Protein AF-A0A609YQL0-F1 (afdb_monomer)

InterPro domains:
  IPR001670 Alcohol dehydrogenase, iron-type/glycerol dehydrogenase GldA [PF00465] (64-132)
  IPR016162 Aldehyde dehydrogenase, N-terminal [G3DSA:3.40.605.10] (25-48)
  IPR016163 Aldehyde dehydrogenase, C-terminal [G3DSA:3.40.309.10] (1-11)
  IPR039697 Iron-type alcohol dehydrogenase-like [PTHR11496] (61-132)

Nearest PDB structures (foldseek):
  6sci-assembly1_B  TM=9.964E-01  e=4.148E-10  Escherichia coli K-12
  6scg-assembly1_B  TM=9.909E-01  e=6.156E-10  Escherichia coli K-12
  6scg-assembly1_A  TM=9.950E-01  e=2.798E-09  Escherichia coli K-12
  6ahc-assembly1_B  TM=6.451E-01  e=6.553E-13  Escherichia coli K-12
  8uhw-assembly1_F  TM=9.499E-01  e=1.455E-05  Acetivibrio thermocellus DSM 1313

Sequence (132 aa):
ILINTPASQGGIGDLYNFKLAPSLTLGCGSWGGNSISENVGPKHLINKKTVAKRAENMLWHKLPKSIYFRRGSLPIALDEVITDGHKRALIVTDRFLFNNGYADQITSVLKAAGVETEVFFEVEADPTLSVV

Mean predicted aligned error: 9.99 Å

pLDDT: mean 91.86, std 3.12, range [78.94, 96.38]

Solvent-accessible surface area (backbone atoms only — not comparable to full-atom values): 8660 Å² total; per-residue (Å²): 139,82,75,100,54,59,67,76,57,41,65,26,18,57,75,79,37,82,85,42,58,65,27,95,48,73,34,68,15,67,90,64,78,38,95,39,75,45,50,56,50,71,76,80,77,54,89,84,82,82,86,84,73,95,74,79,80,89,81,82,87,90,71,78,94,78,83,85,74,70,91,78,35,63,69,65,58,50,45,51,50,52,75,74,62,59,54,68,46,79,46,80,45,33,54,66,47,50,76,69,48,56,51,50,66,54,48,54,57,40,45,75,72,68,26,49,74,47,78,49,40,84,50,54,99,77,74,50,83,90,75,109

Secondary structure (DSSP, 8-state):
---SS-HHHHHH-SSS-TTSPP-SSB---GGGTSS--SB--GGGS----------PPPP-----S----STTHHHHHHHHHHHTT--EEEEE--HHHHHTTHHHHHHHHHHHTT-EEEEE----SS--TTT-

Foldseek 3Di:
DDDPDDCVVVQQDPPVHPVAHGAPAADVDVVVVDHDHGHDDPVVVDDDDDDDDDDDDDDDDDDPPDDDDDPPCQLVVVVVVLVVPAAEDEAEEAPVCVVVCVVVVNVVSCVVSNHHYDYDHNADPDGDPVSD

Radius of gyration: 33.81 Å; Cα contacts (8 Å, |Δi|>4): 131; chains: 1; bounding box: 74×34×67 Å

Organism: Salmonella enterica I (NCBI:txid59201)

Structure (mmCIF, N/CA/C/O backbone):
data_AF-A0A609YQL0-F1
#
_entry.id   AF-A0A609YQL0-F1
#
loop_
_atom_site.group_PDB
_atom_site.id
_atom_site.type_symbol
_atom_site.label_atom_id
_atom_site.label_alt_id
_atom_site.label_comp_id
_atom_site.label_asym_id
_atom_site.label_entity_id
_atom_site.label_seq_id
_atom_site.pdbx_PDB_ins_code
_atom_site.Cartn_x
_atom_site.Cartn_y
_atom_site.Cartn_z
_atom_site.occupancy
_atom_site.B_iso_or_equiv
_atom_site.auth_seq_id
_atom_site.auth_comp_id
_atom_site.auth_asym_id
_atom_site.auth_atom_id
_atom_site.pdbx_PDB_model_num
ATOM 1 N N . ILE A 1 1 ? 36.143 0.061 -16.495 1.00 89.56 1 ILE A N 1
ATOM 2 C CA . ILE A 1 1 ? 37.420 -0.278 -15.818 1.00 89.56 1 ILE A CA 1
ATOM 3 C C . ILE A 1 1 ? 37.745 -1.717 -16.162 1.00 89.56 1 ILE A C 1
ATOM 5 O O . ILE A 1 1 ? 36.856 -2.556 -16.077 1.00 89.56 1 ILE A O 1
ATOM 9 N N . LEU A 1 2 ? 38.974 -1.974 -16.595 1.00 91.94 2 LEU A N 1
ATOM 10 C CA . LEU A 1 2 ? 39.452 -3.305 -16.956 1.00 91.94 2 LEU A CA 1
ATOM 11 C C . LEU A 1 2 ? 40.325 -3.828 -15.815 1.00 91.94 2 LEU A C 1
ATOM 13 O O . LEU A 1 2 ? 41.156 -3.086 -15.298 1.00 91.94 2 LEU A O 1
ATOM 17 N N . ILE A 1 3 ? 40.118 -5.078 -15.410 1.00 95.12 3 ILE A N 1
ATOM 18 C CA . ILE A 1 3 ? 40.874 -5.730 -14.333 1.00 95.12 3 ILE A CA 1
ATOM 19 C C . ILE A 1 3 ? 41.608 -6.916 -14.951 1.00 95.12 3 ILE A C 1
ATOM 21 O O . ILE A 1 3 ? 40.984 -7.699 -15.663 1.00 95.12 3 ILE A O 1
ATOM 25 N N . ASN A 1 4 ? 42.915 -7.036 -14.697 1.00 94.62 4 ASN A N 1
ATOM 26 C CA . ASN A 1 4 ? 43.755 -8.171 -15.109 1.00 94.62 4 ASN A CA 1
ATOM 27 C C . ASN A 1 4 ? 43.643 -8.560 -16.599 1.00 94.62 4 ASN A C 1
ATOM 29 O O . ASN A 1 4 ? 43.759 -9.731 -16.951 1.00 94.62 4 ASN A O 1
ATOM 33 N N . THR A 1 5 ? 43.407 -7.587 -17.483 1.00 95.06 5 THR A N 1
ATOM 34 C CA . THR A 1 5 ? 43.276 -7.789 -18.934 1.00 95.06 5 THR A CA 1
ATOM 35 C C . THR A 1 5 ? 44.041 -6.698 -19.682 1.00 95.06 5 THR A C 1
ATOM 37 O O . THR A 1 5 ? 44.130 -5.570 -19.185 1.00 95.06 5 THR A O 1
ATOM 40 N N . PRO A 1 6 ? 44.632 -6.999 -20.853 1.00 94.62 6 PRO A N 1
ATOM 41 C CA . PRO A 1 6 ? 45.374 -6.000 -21.612 1.00 94.62 6 PRO A CA 1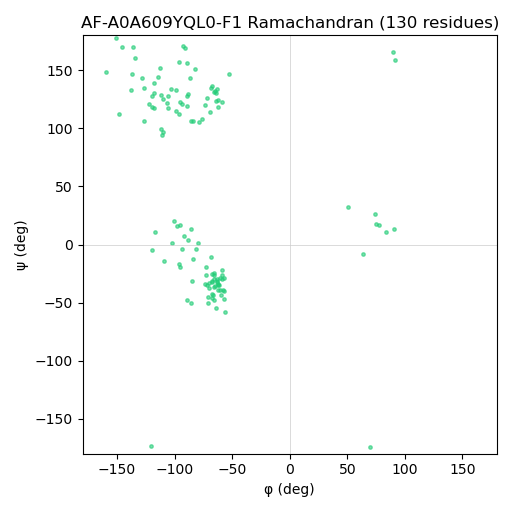
ATOM 42 C C . PRO A 1 6 ? 44.423 -4.898 -22.091 1.00 94.62 6 PRO A C 1
ATOM 44 O O . PRO A 1 6 ? 43.352 -5.187 -22.619 1.00 94.62 6 PRO A O 1
ATOM 47 N N . ALA A 1 7 ? 44.798 -3.630 -21.903 1.00 90.31 7 ALA A N 1
ATOM 48 C CA . ALA A 1 7 ? 43.885 -2.502 -22.104 1.00 90.31 7 ALA A CA 1
ATOM 49 C C . ALA A 1 7 ? 43.340 -2.408 -23.542 1.00 90.31 7 ALA A C 1
ATOM 51 O O . ALA A 1 7 ? 42.154 -2.142 -23.724 1.00 90.31 7 ALA A O 1
ATOM 52 N N . SER A 1 8 ? 44.173 -2.687 -24.551 1.00 87.12 8 SER A N 1
ATOM 53 C CA . SER A 1 8 ? 43.781 -2.598 -25.963 1.00 87.12 8 SER A CA 1
ATOM 54 C C . SER A 1 8 ? 42.708 -3.623 -26.340 1.00 87.12 8 SER A C 1
ATOM 56 O O . SER A 1 8 ? 41.705 -3.264 -26.943 1.00 87.12 8 SER A O 1
ATOM 58 N N . GLN A 1 9 ? 42.873 -4.892 -25.959 1.00 90.62 9 GLN A N 1
ATOM 59 C CA . GLN A 1 9 ? 41.924 -5.965 -26.286 1.00 90.62 9 GLN A CA 1
ATOM 60 C C . GLN A 1 9 ? 40.768 -6.038 -25.282 1.00 90.62 9 GLN A C 1
ATOM 62 O O . GLN A 1 9 ? 39.647 -6.384 -25.642 1.00 90.62 9 GLN A O 1
ATOM 67 N N . GLY A 1 10 ? 41.024 -5.692 -24.021 1.00 91.19 10 GLY A N 1
ATOM 68 C CA . GLY A 1 10 ? 40.006 -5.614 -22.981 1.00 91.19 10 GLY A CA 1
ATOM 69 C C . GLY A 1 10 ? 39.047 -4.442 -23.188 1.00 91.19 10 GLY A C 1
ATOM 70 O O . GLY A 1 10 ? 37.871 -4.578 -22.869 1.00 91.19 10 GLY A O 1
ATOM 71 N N . GLY A 1 11 ? 39.517 -3.317 -23.740 1.00 90.75 11 GLY A N 1
ATOM 72 C CA . GLY A 1 11 ? 38.696 -2.132 -24.008 1.00 90.75 11 GLY A CA 1
ATOM 73 C C . GLY A 1 11 ? 37.755 -2.303 -25.196 1.00 90.75 11 GLY A C 1
ATOM 74 O O . GLY A 1 11 ? 36.629 -1.814 -25.145 1.00 90.75 11 GLY A O 1
ATOM 75 N N . ILE A 1 12 ? 38.180 -3.055 -26.219 1.00 93.69 12 ILE A N 1
ATOM 76 C CA . ILE A 1 12 ? 37.318 -3.430 -27.350 1.00 93.69 12 ILE A CA 1
ATOM 77 C C . ILE A 1 12 ? 36.088 -4.180 -26.847 1.00 93.69 12 ILE A C 1
ATOM 79 O O . ILE A 1 12 ? 34.990 -3.916 -27.324 1.00 93.69 12 ILE A O 1
ATOM 83 N N . GLY A 1 13 ? 36.260 -5.039 -25.841 1.00 90.62 13 GLY A N 1
ATOM 84 C CA . GLY A 1 13 ? 35.203 -5.888 -25.303 1.00 90.62 13 GLY A CA 1
ATOM 85 C C . GLY A 1 13 ? 35.122 -7.236 -26.011 1.00 90.62 13 GLY A C 1
ATOM 86 O O . GLY A 1 13 ? 35.744 -7.442 -27.049 1.00 90.62 13 GLY A O 1
ATOM 87 N N . ASP A 1 14 ? 34.397 -8.175 -25.408 1.00 90.06 14 ASP A N 1
ATOM 88 C CA . ASP A 1 14 ? 34.070 -9.514 -25.933 1.00 90.06 14 ASP A CA 1
ATOM 89 C C . ASP A 1 14 ? 35.249 -10.491 -26.167 1.00 90.06 14 ASP A C 1
ATOM 91 O O . ASP A 1 14 ? 35.035 -11.678 -26.379 1.00 90.06 14 ASP A O 1
ATOM 95 N N . LEU A 1 15 ? 36.509 -10.045 -26.044 1.00 88.00 15 LEU A N 1
ATOM 96 C CA . LEU A 1 15 ? 37.693 -10.926 -26.096 1.00 88.00 15 LEU A CA 1
ATOM 97 C C . LEU A 1 15 ? 38.087 -11.481 -24.721 1.00 88.00 15 LEU A C 1
ATOM 99 O O . LEU A 1 15 ? 38.349 -12.669 -24.565 1.00 88.00 15 LEU A O 1
ATOM 103 N N . TYR A 1 16 ? 38.160 -10.600 -23.722 1.00 89.25 16 TYR A N 1
ATOM 104 C CA . TYR A 1 16 ? 38.529 -10.946 -22.343 1.00 89.25 16 TYR A CA 1
ATOM 105 C C . TYR A 1 16 ? 37.415 -10.623 -21.334 1.00 89.25 16 TYR A C 1
ATOM 107 O O . TYR A 1 16 ? 37.547 -10.905 -20.144 1.00 89.25 16 TYR A O 1
ATOM 115 N N . ASN A 1 17 ? 36.326 -9.992 -21.789 1.00 87.62 17 ASN A N 1
ATOM 116 C CA . ASN A 1 17 ? 35.176 -9.632 -20.968 1.00 87.62 17 ASN A CA 1
ATOM 117 C C . ASN A 1 17 ? 33.876 -9.677 -21.797 1.00 87.62 17 ASN A C 1
ATOM 119 O O . ASN A 1 17 ? 33.644 -8.860 -22.676 1.00 87.62 17 ASN A O 1
ATOM 123 N N . PHE A 1 18 ? 32.989 -10.623 -21.487 1.00 89.12 18 PHE A N 1
ATOM 124 C CA . PHE A 1 18 ? 31.774 -10.889 -22.280 1.00 89.12 18 PHE A CA 1
ATOM 125 C C . PHE A 1 18 ? 30.599 -9.937 -21.995 1.00 89.12 18 PHE A C 1
ATOM 127 O O . PHE A 1 18 ? 29.540 -10.030 -22.606 1.00 89.12 18 PHE A O 1
ATOM 134 N N . LYS A 1 19 ? 30.747 -9.031 -21.019 1.00 90.00 19 LYS A N 1
ATOM 135 C CA . LYS A 1 19 ? 29.701 -8.064 -20.636 1.00 90.00 19 LYS A CA 1
ATOM 136 C C . LYS A 1 19 ? 29.881 -6.695 -21.303 1.00 90.00 19 LYS A C 1
ATOM 138 O O . LYS A 1 19 ? 28.947 -5.896 -21.298 1.00 90.00 19 LYS A O 1
ATOM 143 N N . LEU A 1 20 ? 31.066 -6.400 -21.840 1.00 90.56 20 LEU A N 1
ATOM 144 C CA . LEU A 1 20 ? 31.333 -5.142 -22.530 1.00 90.56 20 LEU A CA 1
ATOM 145 C C . LEU A 1 20 ? 30.968 -5.299 -24.005 1.00 90.56 20 LEU A C 1
ATOM 147 O O . LEU A 1 20 ? 31.407 -6.246 -24.650 1.00 90.56 20 LEU A O 1
ATOM 151 N N . ALA A 1 21 ? 30.173 -4.372 -24.536 1.00 91.25 21 ALA A N 1
ATOM 152 C CA . ALA A 1 21 ? 29.785 -4.425 -25.939 1.00 91.25 21 ALA A CA 1
ATOM 153 C C . ALA A 1 21 ? 31.025 -4.268 -26.843 1.00 91.25 21 ALA A C 1
ATOM 155 O O . ALA A 1 21 ? 31.783 -3.315 -26.636 1.00 91.25 21 ALA A O 1
ATOM 156 N N . PRO A 1 22 ? 31.229 -5.143 -27.843 1.00 93.25 22 PRO A N 1
ATOM 157 C CA . PRO A 1 22 ? 32.371 -5.044 -28.740 1.00 93.25 22 PRO A CA 1
ATOM 158 C C . PRO A 1 22 ? 32.309 -3.747 -29.561 1.00 93.25 22 PRO A C 1
ATOM 160 O O . PRO A 1 22 ? 31.315 -3.490 -30.243 1.00 93.25 22 PRO A O 1
ATOM 163 N N . SER A 1 23 ? 33.349 -2.909 -29.496 1.00 91.94 23 SER A N 1
ATOM 164 C CA . SER A 1 23 ? 33.451 -1.684 -30.302 1.00 91.94 23 SER A CA 1
ATOM 165 C C . SER A 1 23 ? 34.886 -1.173 -30.423 1.00 91.94 23 SER A C 1
ATOM 167 O O . SER A 1 23 ? 35.681 -1.284 -29.495 1.00 91.94 23 SER A O 1
ATOM 169 N N . LEU A 1 24 ? 35.198 -0.544 -31.558 1.00 93.69 24 LEU A N 1
ATOM 170 C CA . LEU A 1 24 ? 36.431 0.233 -31.757 1.00 93.69 24 LEU A CA 1
ATOM 171 C C . LEU A 1 24 ? 36.239 1.725 -31.446 1.00 93.69 24 LEU A C 1
ATOM 173 O O . LEU A 1 24 ? 37.188 2.503 -31.497 1.00 93.69 24 LEU A O 1
ATOM 177 N N . THR A 1 25 ? 35.015 2.137 -31.117 1.00 91.94 25 THR A N 1
ATOM 178 C CA . THR A 1 25 ? 34.684 3.507 -30.730 1.00 91.94 25 THR A CA 1
ATOM 179 C C . THR A 1 25 ? 34.300 3.510 -29.254 1.00 91.94 25 THR A C 1
ATOM 181 O O . THR A 1 25 ? 33.187 3.141 -28.876 1.00 91.94 25 THR A O 1
ATOM 184 N N . LEU A 1 26 ? 35.256 3.901 -28.412 1.00 92.06 26 LEU A N 1
ATOM 185 C CA . LEU A 1 26 ? 35.129 3.849 -26.957 1.00 92.06 26 LEU A CA 1
ATOM 186 C C . LEU A 1 26 ? 34.616 5.190 -26.421 1.00 92.06 26 LEU A C 1
ATOM 188 O O . LEU A 1 26 ? 35.243 6.231 -26.621 1.00 92.06 26 LEU A O 1
ATOM 192 N N . GLY A 1 27 ? 33.472 5.169 -25.739 1.00 90.75 27 GLY A N 1
ATOM 193 C CA . GLY A 1 27 ? 32.922 6.344 -25.077 1.00 90.75 27 GLY A CA 1
ATOM 194 C C . GLY A 1 27 ? 33.658 6.653 -23.775 1.00 90.75 27 GLY A C 1
ATOM 195 O O . GLY A 1 27 ? 33.500 5.945 -22.782 1.00 90.75 27 GLY A O 1
ATOM 196 N N . CYS A 1 28 ? 34.451 7.725 -23.765 1.00 91.56 28 CYS A N 1
ATOM 197 C CA . CYS A 1 28 ? 35.161 8.200 -22.569 1.00 91.56 28 CYS A CA 1
ATOM 198 C C . CYS A 1 28 ? 34.277 9.016 -21.600 1.00 91.56 28 CYS A C 1
ATOM 200 O O . CYS A 1 28 ? 34.777 9.511 -20.589 1.00 91.56 28 CYS A O 1
ATOM 202 N N . GLY A 1 29 ? 32.985 9.185 -21.901 1.00 91.94 29 GLY A N 1
ATOM 203 C CA . GLY A 1 29 ? 32.058 9.997 -21.117 1.00 91.94 29 GLY A CA 1
ATOM 204 C C . GLY A 1 29 ? 32.332 11.501 -21.212 1.00 91.94 29 GLY A C 1
ATOM 205 O O . GLY A 1 29 ? 33.196 11.962 -21.965 1.00 91.94 29 GLY A O 1
ATOM 206 N N . SER A 1 30 ? 31.594 12.282 -20.415 1.00 93.81 30 SER A N 1
ATOM 207 C CA . SER A 1 30 ? 31.631 13.755 -20.445 1.00 93.81 30 SER A CA 1
ATOM 208 C C . SER 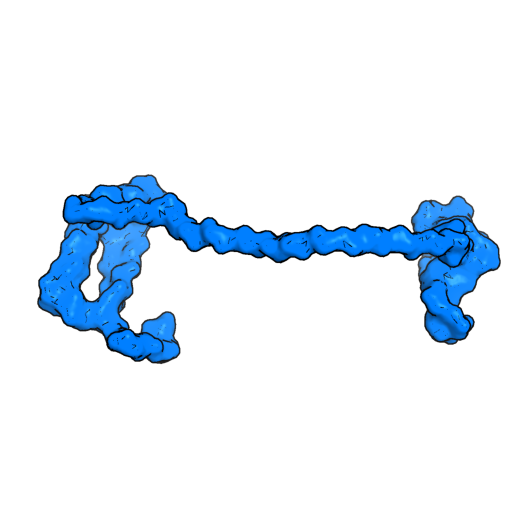A 1 30 ? 33.015 14.333 -20.160 1.00 93.81 30 SER A C 1
ATOM 210 O O . SER A 1 30 ? 33.372 15.371 -20.711 1.00 93.81 30 SER A O 1
ATOM 212 N N . TRP A 1 31 ? 33.832 13.632 -19.373 1.00 92.31 31 TRP A N 1
ATOM 213 C CA . TRP A 1 31 ? 35.222 14.001 -19.095 1.00 92.31 31 TRP A CA 1
ATOM 214 C C . TRP A 1 31 ? 36.129 13.922 -20.331 1.00 92.31 31 TRP A C 1
ATOM 216 O O . TRP A 1 31 ? 37.131 14.624 -20.396 1.00 92.31 31 TRP A O 1
ATOM 226 N N . GLY A 1 32 ? 35.766 13.103 -21.321 1.00 88.31 32 GLY A N 1
ATOM 227 C CA . GLY A 1 32 ? 36.446 12.989 -22.612 1.00 88.31 32 GLY A CA 1
ATOM 228 C C . GLY A 1 32 ? 35.787 13.789 -23.739 1.00 88.31 32 GLY A C 1
ATOM 229 O O . GLY A 1 32 ? 36.041 13.497 -24.906 1.00 88.31 32 GLY A O 1
ATOM 230 N N . GLY A 1 33 ? 34.905 14.745 -23.420 1.00 93.25 33 GLY A N 1
ATOM 231 C CA . GLY A 1 33 ? 34.278 15.636 -24.403 1.00 93.25 33 GLY A CA 1
ATOM 232 C C . GLY A 1 33 ? 33.136 15.019 -25.221 1.00 93.25 33 GLY A C 1
ATOM 233 O O . GLY A 1 33 ? 32.767 15.566 -26.256 1.00 93.25 33 GLY A O 1
ATOM 234 N N . ASN A 1 34 ? 32.562 13.892 -24.786 1.00 91.06 34 ASN A N 1
ATOM 235 C CA . ASN A 1 34 ? 31.411 13.255 -25.438 1.00 91.06 34 ASN A CA 1
ATOM 236 C C . ASN A 1 34 ? 30.345 12.833 -24.407 1.00 91.06 34 ASN A C 1
ATOM 238 O O . ASN A 1 34 ? 30.624 12.729 -23.223 1.00 91.06 34 ASN A O 1
ATOM 242 N N . SER A 1 35 ? 29.097 12.607 -24.827 1.00 91.25 35 SER A N 1
ATOM 243 C CA . SER A 1 35 ? 27.996 12.241 -23.906 1.00 91.25 35 SER A CA 1
ATOM 244 C C . SER A 1 35 ? 27.759 10.728 -23.789 1.00 91.25 35 SER A C 1
ATOM 246 O O . SER A 1 35 ? 26.692 10.311 -23.344 1.00 91.25 35 SER A O 1
ATOM 248 N N . ILE A 1 36 ? 28.722 9.898 -24.207 1.00 92.19 36 ILE A N 1
ATOM 249 C CA . ILE A 1 36 ? 28.591 8.436 -24.229 1.00 92.19 36 ILE A CA 1
ATOM 250 C C . ILE A 1 36 ? 29.634 7.825 -23.291 1.00 92.19 36 ILE A C 1
ATOM 252 O O . ILE A 1 36 ? 30.831 7.961 -23.511 1.00 92.19 36 ILE A O 1
ATOM 256 N N . SER A 1 37 ? 29.188 7.124 -22.252 1.00 91.56 37 SER A N 1
ATOM 257 C CA . SER A 1 37 ? 30.073 6.523 -21.234 1.00 91.56 37 SER A CA 1
ATOM 258 C C . SER A 1 37 ? 30.298 5.020 -21.438 1.00 91.56 37 SER A C 1
ATOM 260 O O . SER A 1 37 ? 30.617 4.296 -20.496 1.00 91.56 37 SER A O 1
ATOM 262 N N . GLU A 1 38 ? 30.061 4.527 -22.650 1.00 92.31 38 GLU A N 1
ATOM 263 C CA . GLU A 1 38 ? 30.134 3.110 -22.995 1.00 92.31 38 GLU A CA 1
ATOM 264 C C . GLU A 1 38 ? 30.648 2.895 -24.422 1.00 92.31 38 GLU A C 1
ATOM 266 O O . GLU A 1 38 ? 30.767 3.831 -25.213 1.00 92.31 38 GLU A O 1
ATOM 271 N N . ASN A 1 39 ? 30.941 1.643 -24.764 1.00 93.94 39 ASN A N 1
ATOM 272 C CA . ASN A 1 39 ? 31.334 1.261 -26.115 1.00 93.94 39 ASN A CA 1
ATOM 273 C C . ASN A 1 39 ? 30.198 1.556 -27.103 1.00 93.94 39 ASN A C 1
ATOM 275 O O . ASN A 1 39 ? 29.060 1.102 -26.933 1.00 93.94 39 ASN A O 1
ATOM 279 N N . VAL A 1 40 ? 30.498 2.337 -28.144 1.00 93.94 40 VAL A N 1
ATOM 280 C CA . VAL A 1 40 ? 29.489 2.785 -29.102 1.00 93.94 40 VAL A CA 1
ATOM 281 C C . VAL A 1 40 ? 29.021 1.593 -29.934 1.00 93.94 40 VAL A C 1
ATOM 283 O O . VAL A 1 40 ? 29.788 1.032 -30.712 1.00 93.94 40 VAL A O 1
ATOM 286 N N . GLY A 1 41 ? 27.752 1.216 -29.775 1.00 92.88 41 GLY A N 1
ATOM 287 C CA . GLY A 1 41 ? 27.073 0.208 -30.591 1.00 92.88 41 GLY A CA 1
ATOM 288 C C . GLY A 1 41 ? 25.836 0.735 -31.338 1.00 92.88 41 GLY A C 1
ATOM 289 O O . GLY A 1 41 ? 25.516 1.925 -31.259 1.00 92.88 41 GLY A O 1
ATOM 290 N N . PRO A 1 42 ? 25.079 -0.157 -32.009 1.00 94.12 42 PRO A N 1
ATOM 291 C CA . PRO A 1 42 ? 23.946 0.208 -32.867 1.00 94.12 42 PRO A CA 1
ATOM 292 C C . PRO A 1 42 ? 22.848 1.026 -32.176 1.00 94.12 42 PRO A C 1
ATOM 294 O O . PRO A 1 42 ? 22.195 1.847 -32.813 1.00 94.12 42 PRO A O 1
ATOM 297 N N . LYS A 1 43 ? 22.662 0.862 -30.857 1.00 92.25 43 LYS A N 1
ATOM 298 C CA . LYS A 1 43 ? 21.670 1.626 -30.081 1.00 92.25 43 LYS A CA 1
ATOM 299 C C . LYS A 1 43 ? 21.880 3.143 -30.131 1.00 92.25 43 LYS A C 1
ATOM 301 O O . LYS A 1 43 ? 20.908 3.870 -29.967 1.00 92.25 43 LYS A O 1
ATOM 306 N N . HIS A 1 44 ? 23.111 3.602 -30.362 1.00 93.19 44 HIS A N 1
ATOM 307 C CA . HIS A 1 44 ? 23.443 5.025 -30.470 1.00 93.19 44 HIS A CA 1
ATOM 308 C C . HIS A 1 44 ? 23.195 5.587 -31.875 1.00 93.19 44 HIS A C 1
ATOM 310 O O . HIS A 1 44 ? 23.201 6.798 -32.056 1.00 93.19 44 HIS A O 1
ATOM 316 N N . LEU A 1 45 ? 22.977 4.716 -32.865 1.00 94.31 45 LEU A N 1
ATOM 317 C CA . LEU A 1 45 ? 22.748 5.076 -34.268 1.00 94.31 45 LEU A CA 1
ATOM 318 C C . LEU A 1 45 ? 21.262 5.003 -34.653 1.00 94.31 45 LEU A C 1
ATOM 320 O O . LEU A 1 45 ? 20.903 5.222 -35.807 1.00 94.31 45 LEU A O 1
ATOM 324 N N . ILE A 1 46 ? 20.391 4.669 -33.696 1.00 96.38 46 ILE A N 1
ATOM 325 C CA . ILE A 1 46 ? 18.956 4.502 -33.918 1.00 96.38 46 ILE A CA 1
ATOM 326 C C . ILE A 1 46 ? 18.198 5.637 -33.241 1.00 96.38 46 ILE A C 1
ATOM 328 O O . ILE A 1 46 ? 18.252 5.811 -32.024 1.00 96.38 46 ILE A O 1
ATOM 332 N N . ASN A 1 47 ? 17.383 6.334 -34.028 1.00 95.56 47 ASN A N 1
ATOM 333 C CA . ASN A 1 47 ? 16.414 7.291 -33.513 1.00 95.56 47 ASN A CA 1
ATOM 334 C C . ASN A 1 47 ? 15.187 6.551 -32.968 1.00 95.56 47 ASN A C 1
ATOM 336 O O . ASN A 1 47 ? 14.352 6.056 -33.728 1.00 95.56 47 ASN A O 1
ATOM 340 N N . LYS A 1 48 ? 15.061 6.482 -31.640 1.00 94.56 48 LYS A N 1
ATOM 341 C CA . LYS A 1 48 ? 13.860 5.960 -30.977 1.00 94.56 48 LYS A CA 1
ATOM 342 C C . LYS A 1 48 ? 12.872 7.098 -30.738 1.00 94.56 48 LYS A C 1
ATOM 344 O O . LYS A 1 48 ? 13.172 8.037 -30.009 1.00 94.56 48 LYS A O 1
ATOM 349 N N . LYS A 1 49 ? 11.682 6.989 -31.328 1.00 95.44 49 LYS A N 1
ATOM 350 C CA . LYS A 1 49 ? 10.546 7.881 -31.068 1.00 95.44 49 LYS A CA 1
ATOM 351 C C . LYS A 1 49 ? 9.450 7.107 -30.341 1.00 95.44 49 LYS A C 1
ATOM 353 O O . LYS A 1 49 ? 9.047 6.042 -30.802 1.00 95.44 49 LYS A O 1
ATOM 358 N N . THR A 1 50 ? 8.970 7.640 -29.223 1.00 94.25 50 THR A N 1
ATOM 359 C CA . THR A 1 50 ? 7.902 7.023 -28.425 1.00 94.25 50 THR A CA 1
ATOM 360 C C . THR A 1 50 ? 6.609 7.800 -28.626 1.00 94.25 50 THR A C 1
ATOM 362 O O . THR A 1 50 ? 6.585 9.016 -28.454 1.00 94.25 50 THR A O 1
ATOM 365 N N . VAL A 1 51 ? 5.523 7.111 -28.979 1.00 94.56 51 VAL A N 1
ATOM 366 C CA . VAL A 1 51 ? 4.187 7.719 -29.045 1.00 94.56 51 VAL A CA 1
ATOM 367 C C . VAL A 1 51 ? 3.565 7.669 -27.651 1.00 94.56 51 VAL A C 1
ATOM 369 O O . VAL A 1 51 ? 3.157 6.604 -27.192 1.00 94.56 51 VAL A O 1
ATOM 372 N N . ALA A 1 52 ? 3.492 8.818 -26.980 1.00 92.25 52 ALA A N 1
ATOM 373 C CA . ALA A 1 52 ? 2.819 8.950 -25.691 1.00 92.25 52 ALA A CA 1
ATOM 374 C C . ALA A 1 52 ? 1.314 9.169 -25.906 1.00 92.25 52 ALA A C 1
ATOM 376 O O . ALA A 1 52 ? 0.884 10.236 -26.341 1.00 92.25 52 ALA A O 1
ATOM 377 N N . LYS A 1 53 ? 0.504 8.145 -25.629 1.00 94.88 53 LYS A N 1
ATOM 378 C CA . LYS A 1 53 ? -0.961 8.264 -25.639 1.00 94.88 53 LYS A CA 1
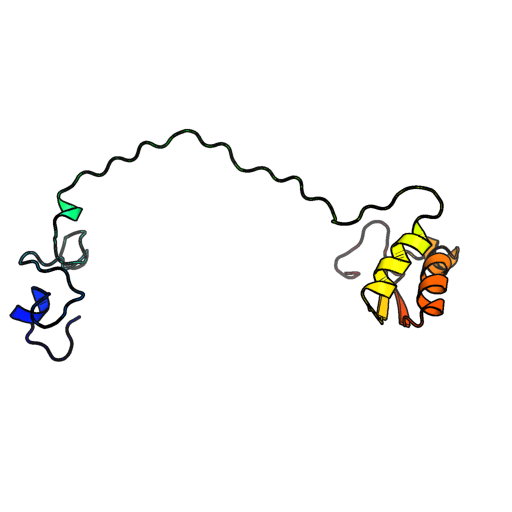ATOM 379 C C . LYS A 1 53 ? -1.443 8.841 -24.308 1.00 94.88 53 LYS A C 1
ATOM 381 O O . LYS A 1 53 ? -0.821 8.601 -23.276 1.00 94.88 53 LYS A O 1
ATOM 386 N N . ARG A 1 54 ? -2.571 9.558 -24.323 1.00 91.62 54 ARG A N 1
ATOM 387 C CA . ARG A 1 54 ? -3.242 10.002 -23.094 1.00 91.62 54 ARG A CA 1
ATOM 388 C C . ARG A 1 54 ? -3.594 8.776 -22.247 1.00 91.62 54 ARG A C 1
ATOM 390 O O . ARG A 1 54 ? -4.308 7.898 -22.725 1.00 91.62 54 ARG A O 1
ATOM 397 N N . ALA A 1 55 ? -3.114 8.743 -21.011 1.00 88.19 55 ALA A N 1
ATOM 398 C CA . ALA A 1 55 ? -3.535 7.796 -19.989 1.00 88.19 55 ALA A CA 1
ATOM 399 C C . ALA A 1 55 ? -4.161 8.592 -18.845 1.00 88.19 55 ALA A C 1
ATOM 401 O O . ALA A 1 55 ? -3.683 9.674 -18.505 1.00 88.19 55 ALA A O 1
ATOM 402 N N . GLU A 1 56 ? -5.253 8.085 -18.294 1.00 92.56 56 GLU A N 1
ATOM 403 C CA . GLU A 1 56 ? -5.884 8.680 -17.120 1.00 92.56 56 GLU A CA 1
ATOM 404 C C . GLU A 1 56 ? -5.227 8.113 -15.863 1.00 92.56 56 GLU A C 1
ATOM 406 O O . GLU A 1 56 ? -4.823 6.947 -15.827 1.00 92.56 56 GLU A O 1
ATOM 411 N N . ASN A 1 57 ? -5.079 8.952 -14.840 1.00 90.88 57 ASN A N 1
ATOM 412 C CA . ASN A 1 57 ? -4.476 8.521 -13.588 1.00 90.88 57 ASN A CA 1
ATOM 413 C C . ASN A 1 57 ? -5.393 7.510 -12.899 1.00 90.88 57 ASN A C 1
ATOM 415 O O . ASN A 1 57 ? -6.604 7.709 -12.810 1.00 90.88 57 ASN A O 1
ATOM 419 N N . MET A 1 58 ? -4.798 6.440 -12.377 1.00 88.75 58 MET A N 1
ATOM 420 C CA . MET A 1 58 ? -5.524 5.446 -11.598 1.00 88.75 58 MET A CA 1
ATOM 421 C C . MET A 1 58 ? -6.094 6.101 -10.337 1.00 88.75 58 MET A C 1
ATOM 423 O O . MET A 1 58 ? -5.350 6.584 -9.483 1.00 88.75 58 MET A O 1
ATOM 427 N N . LEU A 1 59 ? -7.418 6.084 -10.219 1.00 94.81 59 LEU A N 1
ATOM 428 C CA . LEU A 1 59 ? -8.118 6.428 -8.989 1.00 94.81 59 LEU A CA 1
ATOM 429 C C . LEU A 1 59 ? -8.296 5.168 -8.137 1.00 94.81 59 LEU A C 1
ATOM 431 O O . LEU A 1 59 ? -8.318 4.052 -8.655 1.00 94.81 59 LEU A O 1
ATOM 435 N N . TRP A 1 60 ? -8.448 5.340 -6.827 1.00 91.38 60 TRP A N 1
ATOM 436 C CA . TRP A 1 60 ? -8.750 4.240 -5.916 1.00 91.38 60 TRP A CA 1
ATOM 437 C C . TRP A 1 60 ? -9.961 4.560 -5.052 1.00 91.38 60 TRP A C 1
ATOM 439 O O . TRP A 1 60 ? -10.136 5.682 -4.579 1.00 91.38 60 TRP A O 1
ATOM 449 N N . HIS A 1 61 ? -10.757 3.528 -4.790 1.00 94.88 61 HIS A N 1
ATOM 450 C CA . HIS A 1 61 ? -11.785 3.547 -3.763 1.00 94.88 61 HIS A CA 1
ATOM 451 C C . HIS A 1 61 ? -11.354 2.596 -2.646 1.00 94.88 61 HIS A C 1
ATOM 453 O O . HIS A 1 61 ? -11.520 1.383 -2.748 1.00 94.88 61 HIS A O 1
ATOM 459 N N . LYS A 1 62 ? -10.692 3.145 -1.622 1.00 93.94 62 LYS A N 1
ATOM 460 C CA . LYS A 1 62 ? -10.178 2.370 -0.488 1.00 93.94 62 LYS A CA 1
ATOM 461 C C . LYS A 1 62 ? -11.182 2.438 0.651 1.00 93.94 62 LYS A C 1
ATOM 463 O O . LYS A 1 62 ? -11.365 3.497 1.243 1.00 93.94 62 LYS A O 1
ATOM 468 N N . LEU A 1 63 ? -11.800 1.301 0.940 1.00 95.19 63 LEU A N 1
ATOM 469 C CA . LEU A 1 63 ? -12.684 1.109 2.080 1.00 95.19 63 LEU A CA 1
ATOM 470 C C . LEU A 1 63 ? -12.036 0.134 3.070 1.00 95.19 63 LEU A C 1
ATOM 472 O O . LEU A 1 63 ? -11.265 -0.734 2.647 1.00 95.19 63 LEU A O 1
ATOM 476 N N . PRO A 1 64 ? -12.346 0.248 4.372 1.00 93.50 64 PRO A N 1
ATOM 477 C CA . PRO A 1 64 ? -12.068 -0.816 5.326 1.00 93.50 64 PRO A CA 1
ATOM 478 C C . PRO A 1 64 ? -12.656 -2.147 4.843 1.00 93.50 64 PRO A C 1
ATOM 480 O O . PRO A 1 64 ? -13.712 -2.173 4.211 1.00 93.50 64 PRO A O 1
ATOM 483 N N . LYS A 1 65 ? -11.977 -3.255 5.155 1.00 89.88 65 LYS A N 1
ATOM 484 C CA . LYS A 1 65 ? -12.394 -4.603 4.736 1.00 89.88 65 LYS A CA 1
ATOM 485 C C . LYS A 1 65 ? -13.761 -4.996 5.314 1.00 89.88 65 LYS A C 1
ATOM 487 O O . LYS A 1 65 ? -14.563 -5.592 4.601 1.00 89.88 65 LYS A O 1
ATOM 492 N N . SER A 1 66 ? -14.015 -4.633 6.571 1.00 89.75 66 SER A N 1
ATOM 493 C CA . SER A 1 66 ? -15.226 -4.990 7.315 1.00 89.75 66 SER A CA 1
ATOM 494 C C . SER A 1 66 ? -15.932 -3.711 7.784 1.00 89.75 66 SER A C 1
ATOM 496 O O . SER A 1 66 ? -15.341 -2.898 8.494 1.00 89.75 66 SER A O 1
ATOM 498 N N . ILE A 1 67 ? -17.188 -3.508 7.364 1.00 93.56 67 ILE A N 1
ATOM 499 C CA . ILE A 1 67 ? -18.045 -2.384 7.782 1.00 93.56 67 ILE A CA 1
ATOM 500 C C . ILE A 1 67 ? -19.359 -2.965 8.313 1.00 93.56 67 ILE A C 1
ATOM 502 O O . ILE A 1 67 ? -20.208 -3.404 7.537 1.00 93.56 67 ILE A O 1
ATOM 506 N N . TYR A 1 68 ? -19.541 -2.944 9.635 1.00 92.62 68 TYR A N 1
ATOM 507 C CA . TYR A 1 68 ? -20.765 -3.408 10.291 1.00 92.62 68 TYR A CA 1
ATOM 508 C C . TYR A 1 68 ? -21.686 -2.236 10.634 1.00 92.62 68 TYR A C 1
ATOM 510 O O . TYR A 1 68 ? -21.263 -1.236 11.209 1.00 92.62 68 TYR A O 1
ATOM 518 N N . PHE A 1 69 ? -22.971 -2.373 10.319 1.00 95.25 69 PHE A N 1
ATOM 519 C CA . PHE A 1 69 ? -24.013 -1.388 10.618 1.00 95.25 69 PHE A CA 1
ATOM 520 C C . PHE A 1 69 ? -25.265 -2.094 11.160 1.00 95.25 69 PHE A C 1
ATOM 522 O O . PHE A 1 69 ? -25.370 -3.312 11.053 1.00 95.25 69 PHE A O 1
ATOM 529 N N . ARG A 1 70 ? -26.230 -1.315 11.683 1.00 95.69 70 ARG A N 1
ATOM 530 C CA . ARG A 1 70 ? -27.461 -1.718 12.418 1.00 95.69 70 ARG A CA 1
ATOM 531 C C . ARG A 1 70 ? -27.299 -1.799 13.941 1.00 95.69 70 ARG A C 1
ATOM 533 O O . ARG A 1 70 ? -26.203 -1.892 14.475 1.00 95.69 70 ARG A O 1
ATOM 540 N N . AR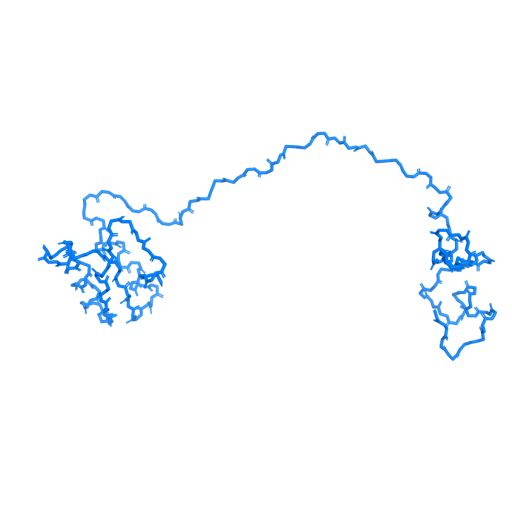G A 1 71 ? -28.434 -1.710 14.649 1.00 93.69 71 ARG A N 1
ATOM 541 C CA . ARG A 1 71 ? -28.494 -1.821 16.116 1.00 93.69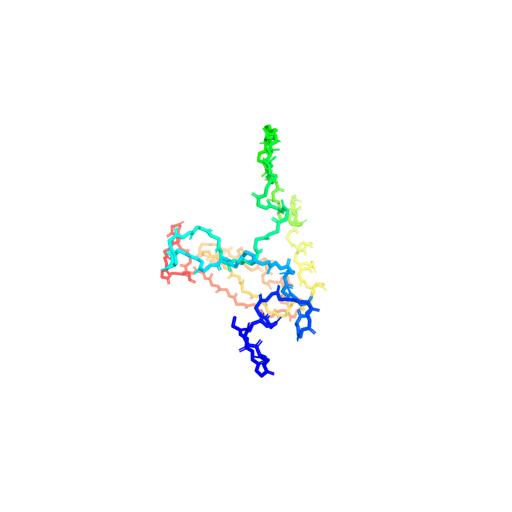 71 ARG A CA 1
ATOM 542 C C . ARG A 1 71 ? -28.038 -3.219 16.537 1.00 93.69 71 ARG A C 1
ATOM 544 O O . ARG A 1 71 ? -28.500 -4.196 15.960 1.00 93.69 71 ARG A O 1
ATOM 551 N N . GLY A 1 72 ? -27.175 -3.291 17.549 1.00 91.88 72 GLY A N 1
ATOM 552 C CA . GLY A 1 72 ? -26.636 -4.559 18.054 1.00 91.88 72 GLY A CA 1
ATOM 553 C C . GLY A 1 72 ? -25.435 -5.105 17.276 1.00 91.88 72 GLY A C 1
ATOM 554 O O . GLY A 1 72 ? -25.036 -6.235 17.526 1.00 91.88 72 GLY A O 1
ATOM 555 N N . SER A 1 73 ? -24.836 -4.328 16.366 1.00 93.56 73 SER A N 1
ATOM 556 C CA . SER A 1 73 ? -23.651 -4.762 15.611 1.00 93.56 73 SER A CA 1
ATOM 557 C C . SER A 1 73 ? -22.392 -4.926 16.469 1.00 93.56 73 SER A C 1
ATOM 559 O O . SER A 1 73 ? -21.522 -5.705 16.102 1.00 93.56 73 SER A O 1
ATOM 561 N N . LEU A 1 74 ? -22.290 -4.222 17.601 1.00 92.12 74 LEU A N 1
ATOM 562 C CA . LEU A 1 74 ? -21.083 -4.170 18.432 1.00 92.12 74 LEU A CA 1
ATOM 563 C C . LEU A 1 74 ? -20.581 -5.552 18.903 1.00 92.12 74 LEU A C 1
ATOM 565 O O . LEU A 1 74 ? -19.448 -5.886 18.569 1.00 92.12 74 LEU A O 1
ATOM 569 N N . PRO A 1 75 ? -21.364 -6.377 19.629 1.00 91.38 75 PRO A N 1
ATOM 570 C CA . PRO A 1 75 ? -20.884 -7.685 20.080 1.00 91.38 75 PRO A CA 1
ATOM 571 C C . PRO A 1 75 ? -20.547 -8.622 18.914 1.00 91.38 75 PRO A C 1
ATOM 573 O O . PRO A 1 75 ? -19.592 -9.380 19.007 1.00 91.38 75 PRO A O 1
ATOM 576 N N . ILE A 1 76 ? -21.286 -8.530 17.803 1.00 90.69 76 ILE A N 1
ATOM 577 C CA . ILE A 1 76 ? -21.057 -9.344 16.600 1.00 90.69 76 ILE A CA 1
ATOM 578 C C . ILE A 1 76 ? -19.725 -8.962 15.939 1.00 90.69 76 ILE A C 1
ATOM 580 O O . ILE A 1 76 ? -18.963 -9.831 15.538 1.00 90.69 76 ILE A O 1
ATOM 584 N N . ALA A 1 77 ? -19.428 -7.665 15.849 1.00 91.44 77 ALA A N 1
ATOM 585 C CA . ALA A 1 77 ? -18.181 -7.171 15.275 1.00 91.44 77 ALA A CA 1
ATOM 586 C C . ALA A 1 77 ? -16.969 -7.441 16.182 1.00 91.44 77 ALA A C 1
ATOM 588 O O . ALA A 1 77 ? -15.876 -7.700 15.691 1.00 91.44 77 ALA A O 1
ATOM 589 N N . LEU A 1 78 ? -17.146 -7.384 17.506 1.00 91.38 78 LEU A N 1
ATOM 590 C CA . LEU A 1 78 ? -16.072 -7.680 18.460 1.00 91.38 78 LEU A CA 1
ATOM 591 C C . LEU A 1 78 ? -15.746 -9.175 18.532 1.00 91.38 78 LEU A C 1
ATOM 593 O O . LEU A 1 78 ? -14.606 -9.518 18.836 1.00 91.38 78 LEU A O 1
ATOM 597 N N . ASP A 1 79 ? -16.700 -10.051 18.211 1.00 87.00 79 ASP A N 1
ATOM 598 C CA . ASP A 1 79 ? -16.439 -11.487 18.081 1.00 87.00 79 ASP A CA 1
ATOM 599 C C . ASP A 1 79 ? -15.412 -11.774 16.974 1.00 87.00 79 ASP A C 1
ATOM 601 O O . ASP A 1 79 ? -14.531 -12.604 17.170 1.00 87.00 79 ASP A O 1
ATOM 605 N N . GLU A 1 80 ? -15.407 -11.001 15.877 1.00 83.94 80 GLU A N 1
ATOM 606 C CA . GLU A 1 80 ? -14.361 -11.090 14.840 1.00 83.94 80 GLU A CA 1
ATOM 607 C C . GLU A 1 80 ? -12.967 -10.859 15.450 1.00 83.94 80 GLU A C 1
ATOM 609 O O . GLU A 1 80 ? -12.071 -11.682 15.274 1.00 83.94 80 GLU A O 1
ATOM 614 N N . VAL A 1 81 ? -12.811 -9.823 16.284 1.00 79.56 81 VAL A N 1
ATOM 615 C CA . VAL A 1 81 ? -11.544 -9.495 16.972 1.00 79.56 81 VAL A CA 1
ATOM 616 C C . VAL A 1 81 ? -11.092 -10.618 17.916 1.00 79.56 81 VAL A C 1
ATOM 618 O O . VAL A 1 81 ? -9.892 -10.874 18.057 1.00 79.56 81 VAL A O 1
ATOM 621 N N . ILE A 1 82 ? -12.046 -11.298 18.557 1.00 78.94 82 ILE A N 1
ATOM 622 C CA . ILE A 1 82 ? -11.796 -12.446 19.435 1.00 78.94 82 ILE A CA 1
ATOM 623 C C . ILE A 1 82 ? -11.365 -13.665 18.606 1.00 78.94 82 ILE A C 1
ATOM 625 O O . ILE A 1 82 ? -10.381 -14.325 18.953 1.00 78.94 82 ILE A O 1
ATOM 629 N N . THR A 1 83 ? -12.061 -13.944 17.499 1.00 83.00 83 THR A N 1
ATOM 630 C CA . THR A 1 83 ? -11.762 -15.067 16.595 1.00 83.00 83 THR A CA 1
ATOM 631 C C . THR A 1 83 ? -10.435 -14.899 15.861 1.00 83.00 83 THR A C 1
ATOM 633 O O . THR A 1 83 ? -9.724 -15.883 15.659 1.00 83.00 83 THR A O 1
ATOM 636 N N . ASP A 1 84 ? -10.045 -13.657 15.566 1.00 85.75 84 ASP A N 1
ATOM 637 C CA . ASP A 1 84 ? -8.744 -13.306 14.991 1.00 85.75 84 ASP A CA 1
ATOM 638 C C . ASP A 1 84 ? -7.581 -13.542 15.980 1.00 85.75 84 ASP A C 1
ATOM 640 O O . ASP A 1 84 ? -6.411 -13.551 15.593 1.00 85.75 84 ASP A O 1
ATOM 644 N N . GLY A 1 85 ? -7.883 -13.800 17.260 1.00 87.50 85 GLY A N 1
ATOM 645 C CA . GLY A 1 85 ? -6.923 -14.272 18.257 1.00 87.50 85 GLY A CA 1
ATOM 646 C C . GLY A 1 85 ? -6.207 -13.171 19.041 1.00 87.50 85 GLY A C 1
ATOM 647 O O . GLY A 1 85 ? -5.230 -13.455 19.743 1.00 87.50 85 GLY A O 1
ATOM 648 N N . HIS A 1 86 ? -6.674 -11.923 18.969 1.00 90.06 86 HIS A N 1
ATOM 649 C CA . HIS A 1 86 ? -6.103 -10.824 19.745 1.00 90.06 86 HIS A CA 1
ATOM 650 C C . HIS A 1 86 ? -6.376 -10.996 21.253 1.00 90.06 86 HIS A C 1
ATOM 652 O O . HIS A 1 86 ? -7.480 -11.328 21.672 1.00 90.06 86 HIS A O 1
ATOM 658 N N . LYS A 1 87 ? -5.348 -10.785 22.090 1.00 90.62 87 LYS A N 1
ATOM 659 C CA . LYS A 1 87 ? -5.398 -11.022 23.553 1.00 90.62 87 LYS A CA 1
ATOM 660 C C . LYS A 1 87 ? -5.382 -9.761 24.411 1.00 90.62 87 LYS A C 1
ATOM 662 O O . LYS A 1 87 ? -5.647 -9.834 25.606 1.00 90.62 87 LYS A O 1
ATOM 667 N N . ARG A 1 88 ? -5.040 -8.616 23.821 1.00 92.38 88 ARG A N 1
ATOM 668 C CA . ARG A 1 88 ? -4.939 -7.327 24.510 1.00 92.38 88 ARG A CA 1
ATOM 669 C C . ARG A 1 88 ? -5.558 -6.255 23.628 1.00 92.38 88 ARG A C 1
ATOM 671 O O . ARG A 1 88 ? -5.240 -6.206 22.441 1.00 92.38 88 ARG A O 1
ATOM 678 N N . ALA A 1 89 ? -6.407 -5.416 24.201 1.00 93.31 89 ALA A N 1
ATOM 679 C CA . ALA A 1 89 ? -7.081 -4.332 23.506 1.00 93.31 89 ALA A CA 1
ATOM 680 C C . ALA A 1 89 ? -6.851 -3.006 24.238 1.00 93.31 89 ALA A C 1
ATOM 682 O O . ALA A 1 89 ? -6.981 -2.925 25.459 1.00 93.31 89 ALA A O 1
ATOM 683 N N . LEU A 1 90 ? -6.530 -1.965 23.473 1.00 95.50 90 LEU A N 1
ATOM 684 C CA . LEU A 1 90 ? -6.513 -0.585 23.942 1.00 95.50 90 LEU A CA 1
ATOM 685 C C . LEU A 1 90 ? -7.744 0.117 23.372 1.00 95.50 90 LEU A C 1
ATOM 687 O O . LEU A 1 90 ? -7.887 0.222 22.154 1.00 95.50 90 LEU A O 1
ATOM 691 N N . ILE A 1 91 ? -8.629 0.580 24.249 1.00 95.06 91 ILE A N 1
ATOM 692 C CA . ILE A 1 91 ? -9.804 1.359 23.870 1.00 95.06 91 ILE A CA 1
ATOM 693 C C . ILE A 1 91 ? -9.441 2.836 24.012 1.00 95.06 91 ILE A C 1
ATOM 695 O O . ILE A 1 91 ? -9.056 3.280 25.091 1.00 95.06 91 ILE A O 1
ATOM 699 N N . VAL A 1 92 ? -9.577 3.595 22.926 1.00 95.56 92 VAL A N 1
ATOM 700 C CA . VAL A 1 92 ? -9.328 5.042 22.896 1.00 95.56 92 VAL A CA 1
ATOM 701 C C . VAL A 1 92 ? -10.671 5.760 22.825 1.00 95.56 92 VAL A C 1
ATOM 703 O O . VAL A 1 92 ? -11.462 5.502 21.918 1.00 95.56 92 VAL A O 1
ATOM 706 N N . THR A 1 93 ? -10.952 6.620 23.801 1.00 95.44 93 THR A N 1
ATOM 707 C CA . THR A 1 93 ? -12.237 7.319 23.945 1.00 95.44 93 THR A CA 1
ATOM 708 C C . THR A 1 93 ? -12.053 8.676 24.638 1.00 95.44 93 THR A C 1
ATOM 710 O O . THR A 1 93 ? -10.947 9.029 25.032 1.00 95.44 93 THR A O 1
ATOM 713 N N . ASP A 1 94 ? -13.128 9.447 24.793 1.00 94.81 94 ASP A N 1
ATOM 714 C CA . ASP A 1 94 ? -13.169 10.643 25.642 1.00 94.81 94 ASP A CA 1
ATOM 715 C C . ASP A 1 94 ? -13.668 10.335 27.075 1.00 94.81 94 ASP A C 1
ATOM 717 O O . ASP A 1 94 ? -14.175 9.244 27.375 1.00 94.81 94 ASP A O 1
ATOM 721 N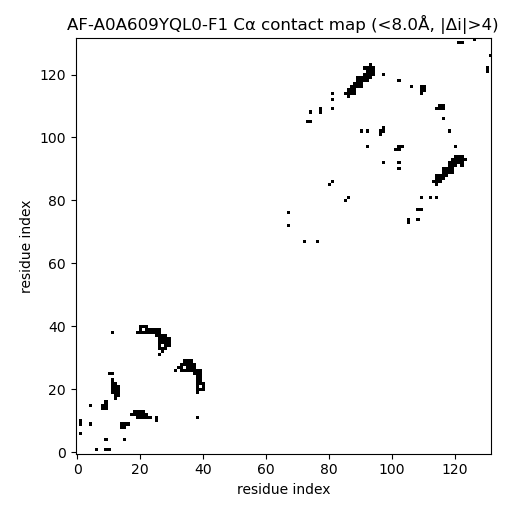 N . ARG A 1 95 ? -13.566 11.329 27.971 1.00 94.06 95 ARG A N 1
ATOM 722 C CA . ARG A 1 95 ? -14.069 11.250 29.359 1.00 94.06 95 ARG A CA 1
ATOM 723 C C . ARG A 1 95 ? -15.583 11.072 29.447 1.00 94.06 95 ARG A C 1
ATOM 725 O O . ARG A 1 95 ? -16.068 10.482 30.409 1.00 94.06 95 ARG A O 1
ATOM 732 N N . PHE A 1 96 ? -16.344 11.610 28.498 1.00 94.81 96 PHE A N 1
ATOM 733 C CA . PHE A 1 96 ? -17.803 11.590 28.554 1.00 94.81 96 PHE A CA 1
ATOM 734 C C . PHE A 1 96 ? -18.340 10.174 28.329 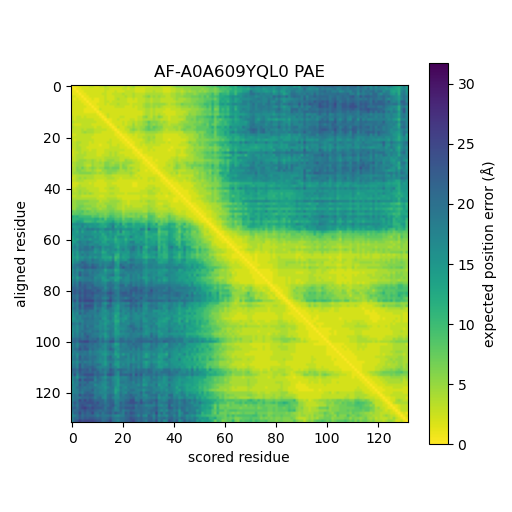1.00 94.81 96 PHE A C 1
ATOM 736 O O . PHE A 1 96 ? -19.130 9.676 29.130 1.00 94.81 96 PHE A O 1
ATOM 743 N N . LEU A 1 97 ? -17.888 9.501 27.275 1.00 94.81 97 LEU A N 1
ATOM 744 C CA . LEU A 1 97 ? -18.254 8.128 26.943 1.00 94.81 97 LEU A CA 1
ATOM 745 C C . LEU A 1 97 ? -17.762 7.144 28.006 1.00 94.81 97 LEU A C 1
ATOM 747 O O . LEU A 1 97 ? -18.470 6.186 28.323 1.00 94.81 97 LEU A O 1
ATOM 751 N N . PHE A 1 98 ? -16.590 7.404 28.59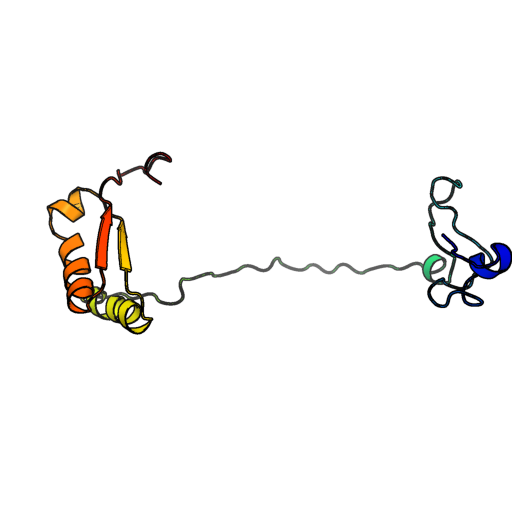1 1.00 94.62 98 PHE A N 1
ATOM 752 C CA . PHE A 1 98 ? -16.085 6.625 29.716 1.00 94.62 98 PHE A CA 1
ATOM 753 C C . PHE A 1 98 ? -16.990 6.763 30.950 1.00 94.62 98 PHE A C 1
ATOM 755 O O . PHE A 1 98 ? -17.527 5.770 31.432 1.00 94.62 98 PHE A O 1
ATOM 762 N N . ASN A 1 99 ? -17.254 7.993 31.406 1.00 94.19 99 ASN A N 1
ATOM 763 C CA . ASN A 1 99 ? -18.044 8.247 32.618 1.00 94.19 99 ASN A CA 1
ATOM 764 C C . ASN A 1 99 ? -19.517 7.819 32.498 1.00 94.19 99 ASN A C 1
ATOM 766 O O . ASN A 1 99 ? -20.149 7.520 33.507 1.00 94.19 99 ASN A O 1
ATOM 770 N N . ASN A 1 100 ? -20.071 7.792 31.282 1.00 95.31 100 ASN A N 1
ATOM 771 C CA . ASN A 1 100 ? -21.448 7.355 31.025 1.00 95.31 100 ASN A CA 1
ATOM 772 C C . ASN A 1 100 ? -21.572 5.851 30.699 1.00 95.31 100 ASN A C 1
ATOM 774 O O . ASN A 1 100 ? -22.650 5.403 30.309 1.00 95.31 100 ASN A O 1
ATOM 778 N N . GLY A 1 101 ? -20.493 5.069 30.821 1.00 92.88 101 GLY A N 1
ATOM 779 C CA . GLY A 1 101 ? -20.527 3.611 30.658 1.00 92.88 101 GLY A CA 1
ATOM 780 C C . GLY A 1 101 ? -20.650 3.116 29.212 1.00 92.88 101 GLY A C 1
ATOM 781 O O . GLY A 1 101 ? -20.983 1.954 28.978 1.00 92.88 101 GLY A O 1
ATOM 782 N N . TYR A 1 102 ? -20.370 3.957 28.210 1.00 93.94 102 TYR A N 1
ATOM 783 C CA . TYR A 1 102 ? -20.312 3.510 26.811 1.00 93.94 102 TYR A CA 1
ATOM 784 C C . TYR A 1 102 ? -19.090 2.621 26.562 1.00 93.94 102 TYR A C 1
ATOM 786 O O . TYR A 1 102 ? -19.186 1.625 25.846 1.00 93.94 102 TYR A O 1
ATOM 794 N N . ALA A 1 103 ? -17.956 2.937 27.197 1.00 93.62 103 ALA A N 1
ATOM 795 C CA . ALA A 1 103 ? -16.758 2.100 27.138 1.00 93.62 103 ALA A CA 1
ATOM 796 C C . ALA A 1 103 ? -16.994 0.712 27.766 1.00 93.62 103 ALA A C 1
ATOM 798 O O . ALA A 1 103 ? -16.472 -0.291 27.274 1.00 93.62 103 ALA A O 1
ATOM 799 N N . ASP A 1 104 ? -17.844 0.629 28.793 1.00 93.69 104 ASP A N 1
ATOM 800 C CA . ASP A 1 104 ? -18.169 -0.626 29.478 1.00 93.69 104 ASP A CA 1
ATOM 801 C C . ASP A 1 104 ? -18.908 -1.617 28.572 1.00 93.69 104 ASP A C 1
ATOM 803 O O . ASP A 1 104 ? -18.729 -2.831 28.691 1.00 93.69 104 ASP A O 1
ATOM 807 N N . GLN A 1 105 ? -19.682 -1.127 27.597 1.00 93.38 105 GLN A N 1
ATOM 808 C CA . GLN A 1 105 ? -20.345 -1.979 26.602 1.00 93.38 105 GLN A CA 1
ATOM 809 C C . GLN A 1 105 ? -19.341 -2.737 25.723 1.00 93.38 105 GLN A C 1
ATOM 811 O O . GLN A 1 105 ? -19.629 -3.839 25.268 1.00 93.38 105 GLN A O 1
ATOM 816 N N . ILE A 1 106 ? -18.160 -2.159 25.498 1.00 93.69 106 ILE A N 1
ATOM 817 C CA . ILE A 1 106 ? -17.082 -2.766 24.711 1.00 93.69 106 ILE A CA 1
ATOM 818 C C . ILE A 1 106 ? -16.246 -3.682 25.606 1.00 93.69 106 ILE A C 1
ATOM 820 O O . ILE A 1 106 ? -16.007 -4.843 25.272 1.00 93.69 106 ILE A O 1
ATOM 824 N N . THR A 1 107 ? -15.809 -3.172 26.761 1.00 93.19 107 THR A N 1
ATOM 825 C CA . THR A 1 107 ? -14.907 -3.916 27.649 1.00 93.19 107 THR A CA 1
ATOM 826 C C . THR A 1 107 ? -15.580 -5.136 28.265 1.00 93.19 107 THR A C 1
ATOM 828 O O . THR A 1 107 ? -14.911 -6.145 28.450 1.00 93.19 107 THR A O 1
ATOM 831 N N . SER A 1 108 ? -16.891 -5.103 28.525 1.00 93.38 108 SER A N 1
ATOM 832 C CA . SER A 1 108 ? -17.639 -6.270 29.016 1.00 93.38 108 SER A CA 1
ATOM 833 C C . SER A 1 108 ? -17.573 -7.457 28.051 1.00 93.38 108 SER A C 1
ATOM 835 O O . SER A 1 108 ? -17.318 -8.579 28.488 1.00 93.38 108 SER A O 1
ATOM 837 N N . VAL A 1 109 ? -17.725 -7.214 26.745 1.00 92.12 109 VAL A N 1
ATOM 838 C CA . VAL A 1 109 ? -17.636 -8.250 25.702 1.00 92.12 109 VAL A CA 1
ATOM 839 C C . VAL A 1 109 ? -16.209 -8.789 25.593 1.00 92.12 109 VAL A C 1
ATOM 841 O O . VAL A 1 109 ? -15.997 -9.999 25.587 1.00 92.12 109 VAL A O 1
ATOM 844 N N . LEU A 1 110 ? -15.216 -7.897 25.571 1.00 91.81 110 LEU A N 1
ATOM 845 C CA . LEU A 1 110 ? -13.805 -8.276 25.452 1.00 91.81 110 LEU A CA 1
ATOM 846 C C . LEU A 1 110 ? -13.298 -9.045 26.684 1.00 91.81 110 LEU A C 1
ATOM 848 O O . LEU A 1 110 ? -12.645 -10.080 26.544 1.00 91.81 110 LEU A O 1
ATOM 852 N N . LYS A 1 111 ? -13.650 -8.599 27.895 1.00 91.06 111 LYS A N 1
ATOM 853 C CA . LYS A 1 111 ? -13.285 -9.281 29.147 1.00 91.06 111 LYS A CA 1
ATOM 854 C C . LYS A 1 111 ? -13.953 -10.647 29.269 1.00 91.06 111 LYS A C 1
ATOM 856 O O . LYS A 1 111 ? -13.310 -11.584 29.735 1.00 91.06 111 LYS A O 1
ATOM 861 N N . ALA A 1 112 ? -15.201 -10.793 28.813 1.00 90.38 112 ALA A N 1
ATOM 862 C CA . ALA A 1 112 ? -15.883 -12.090 28.781 1.00 90.38 112 ALA A CA 1
ATOM 863 C C . ALA A 1 112 ? -15.152 -13.115 27.893 1.00 90.38 112 ALA A C 1
ATOM 865 O O . ALA A 1 112 ? -15.182 -14.309 28.179 1.00 90.38 112 ALA A O 1
ATOM 866 N N . ALA A 1 113 ? -14.445 -12.646 26.863 1.00 87.56 113 ALA A N 1
ATOM 867 C CA . ALA A 1 113 ? -13.606 -13.463 25.991 1.00 87.56 113 ALA A CA 1
ATOM 868 C C . ALA A 1 113 ? -12.153 -13.640 26.487 1.00 87.56 113 ALA A C 1
ATOM 870 O O . ALA A 1 113 ? -11.334 -14.252 25.798 1.00 87.56 113 ALA A O 1
ATOM 871 N N . GLY A 1 114 ? -11.813 -13.119 27.672 1.00 89.50 114 GLY A N 1
ATOM 872 C CA . GLY A 1 114 ? -10.467 -13.208 28.245 1.00 89.50 114 GLY A CA 1
ATOM 873 C C . GLY A 1 114 ? -9.440 -12.288 27.579 1.00 89.50 114 GLY A C 1
ATOM 874 O O . GLY A 1 114 ? -8.250 -12.603 27.577 1.00 89.50 114 GLY A O 1
ATOM 875 N N . VAL A 1 115 ? -9.886 -11.181 26.978 1.00 91.88 115 VAL A N 1
ATOM 876 C CA . VAL A 1 115 ? -9.013 -10.133 26.436 1.00 91.88 115 VAL A CA 1
ATOM 877 C C . VAL A 1 115 ? -8.727 -9.108 27.532 1.00 91.88 115 VAL A C 1
ATOM 879 O O . VAL A 1 115 ? -9.648 -8.566 28.142 1.00 91.88 115 VAL A O 1
ATOM 882 N N . GLU A 1 116 ? -7.450 -8.810 27.757 1.00 93.38 116 GLU A N 1
ATOM 883 C CA . GLU A 1 116 ? -7.031 -7.735 28.661 1.00 93.38 116 GLU A CA 1
ATOM 884 C C . GLU A 1 116 ? -7.327 -6.378 28.017 1.00 93.38 116 GLU A C 1
ATOM 886 O O . GLU A 1 116 ? -6.898 -6.117 26.890 1.00 93.38 116 GLU A O 1
ATOM 891 N N . THR A 1 117 ? -8.050 -5.508 28.718 1.00 94.19 117 THR A N 1
ATOM 892 C CA . THR A 1 117 ? -8.484 -4.210 28.182 1.00 94.19 117 THR A CA 1
ATOM 893 C C . THR A 1 117 ? -7.936 -3.059 29.009 1.00 94.19 117 THR A C 1
ATOM 895 O O . THR A 1 117 ? -8.199 -3.012 30.210 1.00 94.19 117 THR A O 1
ATOM 898 N N . GLU A 1 118 ? -7.295 -2.095 28.355 1.00 95.69 118 GLU A N 1
ATOM 899 C CA . GLU A 1 118 ? -6.935 -0.799 28.943 1.00 95.69 118 GLU A CA 1
ATOM 90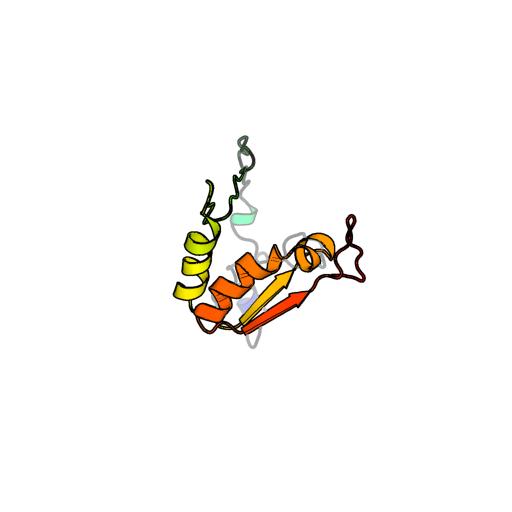0 C C . GLU A 1 118 ? -7.714 0.312 28.229 1.00 95.69 118 GLU A C 1
ATOM 902 O O . GLU A 1 118 ? -7.949 0.217 27.019 1.00 95.69 118 GLU A O 1
ATOM 907 N N . VAL A 1 119 ? -8.135 1.351 28.955 1.00 95.38 119 VAL A N 1
ATOM 908 C CA . VAL A 1 119 ? -8.929 2.451 28.387 1.00 95.38 119 VAL A CA 1
ATOM 909 C C . VAL A 1 119 ? -8.184 3.769 28.551 1.00 95.38 119 VAL A C 1
ATOM 911 O O . VAL A 1 119 ? -7.960 4.224 29.668 1.00 95.38 119 VAL A O 1
ATOM 914 N N . PHE A 1 120 ? -7.853 4.411 27.434 1.00 95.75 120 PHE A N 1
ATOM 915 C CA . PHE A 1 120 ? -7.307 5.764 27.410 1.00 95.75 120 PHE A CA 1
ATOM 916 C C . PHE A 1 120 ? -8.429 6.760 27.105 1.00 95.75 120 PHE A C 1
ATOM 918 O O . PHE A 1 120 ? -9.021 6.714 26.024 1.00 95.75 120 PHE A O 1
ATOM 925 N N . PHE A 1 121 ? -8.740 7.631 28.069 1.00 94.50 121 PHE A N 1
ATOM 926 C CA . PHE A 1 121 ? -9.900 8.534 28.022 1.00 94.50 121 PHE A CA 1
ATOM 927 C C . PHE A 1 121 ? -9.545 10.033 28.019 1.00 94.50 121 PHE A C 1
ATOM 929 O O . PHE A 1 121 ? -10.418 10.877 28.216 1.00 94.50 121 PHE A O 1
ATOM 936 N N . GLU A 1 122 ? -8.274 10.397 27.831 1.00 93.19 122 GLU A N 1
ATOM 937 C CA . GLU A 1 122 ? -7.809 11.798 27.856 1.00 93.19 122 GLU A CA 1
ATOM 938 C C . GLU A 1 122 ? -7.949 12.515 26.502 1.00 93.19 122 GLU A C 1
ATOM 940 O O . GLU A 1 122 ? -7.405 13.599 26.308 1.00 93.19 122 GLU A O 1
ATOM 945 N N . VAL A 1 123 ? -8.699 11.930 25.564 1.00 93.25 123 VAL A N 1
ATOM 946 C CA . VAL A 1 123 ? -8.966 12.538 24.259 1.00 93.25 123 VAL A CA 1
ATOM 947 C C . VAL A 1 123 ? -9.968 13.683 24.414 1.00 93.25 123 VAL A C 1
ATOM 949 O O . VAL A 1 123 ? -11.097 13.490 24.870 1.00 93.25 123 VAL A O 1
ATOM 952 N N . GLU A 1 124 ? -9.541 14.884 24.030 1.00 90.06 124 GLU A N 1
ATOM 953 C CA . GLU A 1 124 ? -10.383 16.080 23.938 1.00 90.06 124 GLU A CA 1
ATOM 954 C C . GLU A 1 124 ? -10.990 16.224 22.528 1.00 90.06 124 GLU A C 1
ATOM 956 O O . GLU A 1 124 ? -10.605 15.512 21.602 1.00 90.06 124 GLU A O 1
ATOM 961 N N . ALA A 1 125 ? -11.951 17.144 22.359 1.00 87.50 125 ALA A N 1
ATOM 962 C CA . ALA A 1 125 ? -12.694 17.319 21.103 1.00 87.50 125 ALA A CA 1
ATOM 963 C C . ALA A 1 125 ? -11.790 17.610 19.889 1.00 87.50 125 ALA A C 1
ATOM 965 O O . ALA A 1 125 ? -12.017 17.055 18.816 1.00 87.50 125 ALA A O 1
ATOM 966 N N . ASP A 1 126 ? -10.753 18.429 20.086 1.00 90.44 126 ASP A N 1
ATOM 967 C CA . ASP A 1 126 ? -9.695 18.677 19.109 1.00 90.44 126 ASP A CA 1
ATOM 968 C C . ASP A 1 126 ? -8.393 18.039 19.625 1.00 90.44 126 ASP A C 1
ATOM 970 O O . ASP A 1 126 ? -7.702 18.632 20.461 1.00 90.44 126 ASP A O 1
ATOM 974 N N . PRO A 1 127 ? -8.048 16.813 19.187 1.00 89.19 127 PRO A N 1
ATOM 975 C CA . PRO A 1 127 ? -6.900 16.096 19.726 1.00 89.19 127 PRO A CA 1
ATOM 976 C C . PRO A 1 127 ? -5.590 16.814 19.385 1.00 89.19 127 PRO A C 1
ATOM 978 O O . PRO A 1 127 ? -5.320 17.168 18.235 1.00 89.19 127 PRO A O 1
ATOM 981 N N . THR A 1 128 ? -4.748 17.005 20.399 1.00 89.50 128 THR A N 1
ATOM 982 C CA . THR A 1 128 ? -3.426 17.626 20.268 1.00 89.50 128 THR A CA 1
ATOM 983 C C . THR A 1 128 ? -2.330 16.570 20.124 1.00 89.50 128 THR A C 1
ATOM 985 O O . THR A 1 128 ? -2.478 15.436 20.572 1.00 89.50 128 THR A O 1
ATOM 988 N N . LEU A 1 129 ? -1.184 16.948 19.542 1.00 90.56 129 LEU A N 1
ATOM 989 C CA . LEU A 1 129 ? -0.012 16.065 19.405 1.00 90.56 129 LEU A CA 1
ATOM 990 C C . LEU A 1 129 ? 0.526 15.538 20.743 1.00 90.56 129 LEU A C 1
ATOM 992 O O . LEU A 1 129 ? 1.222 14.537 20.748 1.00 90.56 129 LEU A O 1
ATOM 996 N N . SER A 1 130 ? 0.237 16.202 21.863 1.00 89.75 130 SER A N 1
ATOM 997 C CA . SER A 1 130 ? 0.606 15.714 23.196 1.00 89.75 130 SER A CA 1
ATOM 998 C C . SER A 1 130 ? -0.233 14.526 23.672 1.00 89.75 130 SER A C 1
ATOM 1000 O O . SER A 1 130 ? 0.178 13.846 24.603 1.00 89.75 130 SER A O 1
ATOM 1002 N N . VAL A 1 131 ? -1.408 14.310 23.073 1.00 87.00 131 VAL A N 1
ATOM 1003 C CA . VAL A 1 131 ? -2.354 13.238 23.427 1.00 87.00 131 VAL A CA 1
ATOM 1004 C C . VAL A 1 131 ? -2.168 11.995 22.540 1.00 87.00 131 VAL A C 1
ATOM 1006 O O . VAL A 1 131 ? -2.613 10.913 22.918 1.00 87.00 131 VAL A O 1
ATOM 1009 N N . VAL A 1 132 ? -1.523 12.144 21.375 1.00 82.06 132 VAL A N 1
ATOM 1010 C CA . VAL A 1 132 ? -1.246 11.076 20.390 1.00 82.06 132 VAL A CA 1
ATOM 1011 C C . VAL A 1 132 ? 0.065 10.368 20.709 1.00 82.06 132 VAL A C 1
ATOM 1013 O O . VAL A 1 132 ? 0.068 9.117 20.670 1.00 82.06 132 VAL A O 1
#